Protein AF-A0A351VJC7-F1 (afdb_monomer)

pLDDT: mean 70.86, std 20.74, range [32.66, 97.38]

Mean predicted aligned error: 16.06 Å

Sequence (161 aa):
MRKAISEKVRFGVLSRDSFTCQYCGRSAPEVVLHVDHIKPFSKGGTNYTTNLITSCESCNRGKGDREMRDKSIVVKQVEEEKTKERKSRPPLPNNLCKVSRSCRYTKWVLDKIDEMGLKSGPTFEKGAILLLKLKAPKSERYVESRRNSHLRSRSTDKGRQ

Structure (mmCIF, N/CA/C/O backbone):
data_AF-A0A351VJC7-F1
#
_entry.id   AF-A0A351VJC7-F1
#
loop_
_atom_site.group_PDB
_atom_site.id
_atom_site.type_symbol
_atom_site.label_atom_id
_atom_site.label_alt_id
_atom_site.label_comp_id
_atom_site.label_asym_id
_atom_site.label_entity_id
_atom_site.label_seq_id
_atom_site.pdbx_PDB_ins_code
_atom_site.Cartn_x
_atom_site.Cartn_y
_atom_site.Cartn_z
_atom_site.occupancy
_atom_site.B_iso_or_equiv
_atom_site.auth_seq_id
_atom_site.auth_comp_id
_atom_site.auth_asym_id
_atom_site.auth_atom_id
_atom_site.pdbx_PDB_model_num
ATOM 1 N N . MET A 1 1 ? 21.935 1.551 7.492 1.00 65.94 1 MET A N 1
ATOM 2 C CA . MET A 1 1 ? 21.266 0.277 7.135 1.00 65.94 1 MET A CA 1
ATOM 3 C C . MET A 1 1 ? 19.825 0.544 6.720 1.00 65.94 1 MET A C 1
ATOM 5 O O . MET A 1 1 ? 19.128 1.269 7.423 1.00 65.94 1 MET A O 1
ATOM 9 N N . ARG A 1 2 ? 19.371 -0.010 5.588 1.00 77.50 2 ARG A N 1
ATOM 10 C CA . ARG A 1 2 ? 17.953 0.038 5.193 1.00 77.50 2 ARG A CA 1
ATOM 11 C C . ARG A 1 2 ? 17.151 -0.839 6.159 1.00 77.50 2 ARG A C 1
ATOM 13 O O . ARG A 1 2 ? 17.475 -2.011 6.313 1.00 77.50 2 ARG A O 1
ATOM 20 N N . LYS A 1 3 ? 16.109 -0.291 6.791 1.00 84.38 3 LYS A N 1
ATOM 21 C CA . LYS A 1 3 ? 15.155 -1.104 7.561 1.00 84.38 3 LYS A CA 1
ATOM 22 C C . LYS A 1 3 ? 14.317 -1.935 6.592 1.00 84.38 3 LYS A C 1
ATOM 24 O O . LYS A 1 3 ? 13.775 -1.385 5.629 1.00 84.38 3 LYS A O 1
ATOM 29 N N . ALA A 1 4 ? 14.220 -3.235 6.849 1.00 88.50 4 ALA A N 1
ATOM 30 C CA . ALA A 1 4 ? 13.353 -4.119 6.084 1.00 88.50 4 ALA A CA 1
ATOM 31 C C . ALA A 1 4 ? 11.882 -3.699 6.240 1.00 88.50 4 ALA A C 1
ATOM 33 O O . ALA A 1 4 ? 11.473 -3.180 7.282 1.00 88.50 4 ALA A O 1
ATOM 34 N N . ILE A 1 5 ? 11.091 -3.905 5.188 1.00 91.88 5 ILE A N 1
ATOM 35 C CA . ILE A 1 5 ? 9.634 -3.771 5.260 1.00 91.88 5 ILE A CA 1
ATOM 36 C C . ILE A 1 5 ? 9.118 -4.979 6.046 1.00 91.88 5 ILE A C 1
ATOM 38 O O . ILE A 1 5 ? 9.498 -6.108 5.743 1.00 91.88 5 ILE A O 1
ATOM 42 N N . SER A 1 6 ? 8.281 -4.752 7.061 1.00 94.06 6 SER A N 1
ATOM 43 C CA . SER A 1 6 ? 7.723 -5.853 7.848 1.00 94.06 6 SER A CA 1
ATOM 44 C C . SER A 1 6 ? 6.775 -6.706 7.008 1.00 94.06 6 SER A C 1
ATOM 46 O O . SER A 1 6 ? 6.107 -6.208 6.098 1.00 94.06 6 SER A O 1
ATOM 48 N N . GLU A 1 7 ? 6.670 -7.989 7.341 1.00 93.75 7 GLU A N 1
ATOM 49 C CA . GLU A 1 7 ? 5.800 -8.928 6.630 1.00 93.75 7 GLU A CA 1
ATOM 50 C C . GLU A 1 7 ? 4.335 -8.473 6.628 1.00 93.75 7 GLU A C 1
ATOM 52 O O . GLU A 1 7 ? 3.684 -8.482 5.587 1.00 93.75 7 GLU A O 1
ATOM 57 N N . LYS A 1 8 ? 3.855 -7.936 7.757 1.00 93.62 8 LYS A N 1
ATOM 58 C CA . LYS A 1 8 ? 2.515 -7.342 7.873 1.00 93.62 8 LYS A CA 1
ATOM 59 C C . LYS A 1 8 ? 2.282 -6.215 6.865 1.00 93.62 8 LYS A C 1
ATOM 61 O O . LYS A 1 8 ? 1.219 -6.150 6.253 1.00 93.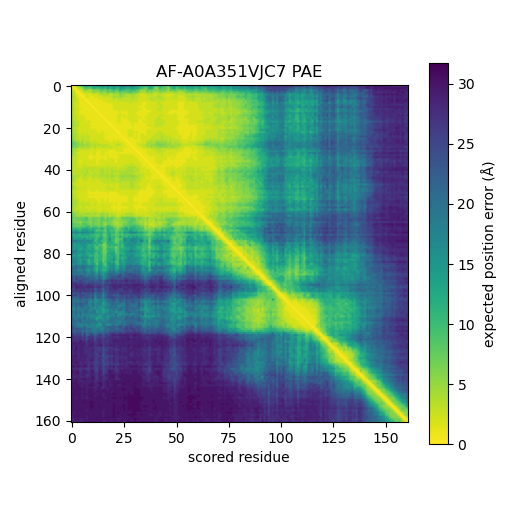62 8 LYS A O 1
ATOM 66 N N . VAL A 1 9 ? 3.258 -5.321 6.690 1.00 93.00 9 VAL A N 1
ATOM 67 C CA . VAL A 1 9 ? 3.155 -4.227 5.712 1.00 93.00 9 VAL A CA 1
ATOM 68 C C . VAL A 1 9 ? 3.208 -4.785 4.295 1.00 93.00 9 VAL A C 1
ATOM 70 O O . VAL A 1 9 ? 2.408 -4.377 3.457 1.00 93.00 9 VAL A O 1
ATOM 73 N N . ARG A 1 10 ? 4.101 -5.747 4.034 1.00 94.81 10 ARG A N 1
ATOM 74 C CA . ARG A 1 10 ? 4.224 -6.389 2.723 1.00 94.81 10 ARG A CA 1
ATOM 75 C C . ARG A 1 10 ? 2.911 -7.058 2.309 1.00 94.81 10 ARG A C 1
ATOM 77 O O . ARG A 1 10 ? 2.406 -6.771 1.229 1.00 94.81 10 ARG A O 1
ATOM 84 N N . PHE A 1 11 ? 2.336 -7.884 3.180 1.00 95.00 11 PHE A N 1
ATOM 85 C CA . PHE A 1 11 ? 1.047 -8.531 2.946 1.00 95.00 11 PHE A CA 1
ATOM 86 C C . PHE A 1 11 ? -0.083 -7.508 2.790 1.00 95.00 11 PHE A C 1
ATOM 88 O O . PHE A 1 11 ? -0.886 -7.621 1.870 1.00 95.00 11 PHE A O 1
ATOM 95 N N . GLY A 1 12 ? -0.108 -6.466 3.629 1.00 93.12 12 GLY A N 1
ATOM 96 C CA . GLY A 1 12 ? -1.105 -5.399 3.533 1.00 93.12 12 GLY A CA 1
ATOM 97 C C . GLY A 1 12 ? -1.096 -4.683 2.179 1.00 93.12 12 GLY A C 1
ATOM 98 O O . GLY A 1 12 ? -2.160 -4.434 1.621 1.00 93.12 12 GLY A O 1
ATOM 99 N N . VAL A 1 13 ? 0.085 -4.398 1.620 1.00 93.62 13 VAL A N 1
ATOM 100 C CA . VAL A 1 13 ? 0.223 -3.782 0.287 1.00 93.62 13 VAL A CA 1
ATOM 101 C C . VAL A 1 13 ? -0.230 -4.738 -0.820 1.00 93.62 13 VAL A C 1
ATOM 103 O O . VAL A 1 13 ? -0.997 -4.330 -1.688 1.00 93.62 13 VAL A O 1
ATOM 106 N N . LEU A 1 14 ? 0.182 -6.009 -0.765 1.00 94.56 14 LEU A N 1
ATOM 107 C CA . LEU A 1 14 ? -0.230 -7.020 -1.748 1.00 94.56 14 LEU A CA 1
ATOM 108 C C . LEU A 1 14 ? -1.749 -7.233 -1.745 1.00 94.56 14 LEU A C 1
ATOM 110 O O . LEU A 1 14 ? -2.372 -7.254 -2.804 1.00 94.56 14 LEU A O 1
ATOM 114 N N . SER A 1 15 ? -2.352 -7.340 -0.559 1.00 93.44 15 SER A N 1
ATOM 115 C CA . SER A 1 15 ? -3.795 -7.520 -0.405 1.00 93.44 15 SER A CA 1
ATOM 116 C C . SER A 1 15 ? -4.579 -6.293 -0.869 1.00 93.44 15 SER A C 1
ATOM 118 O O . SER A 1 15 ? -5.587 -6.458 -1.550 1.00 93.44 15 SER A O 1
ATOM 120 N N . ARG A 1 16 ? -4.118 -5.076 -0.540 1.00 91.00 16 ARG A N 1
ATOM 121 C CA . ARG A 1 16 ? -4.721 -3.817 -1.010 1.00 91.00 16 ARG A CA 1
ATOM 122 C C . ARG A 1 16 ? -4.796 -3.775 -2.533 1.00 91.00 16 ARG A C 1
ATOM 124 O O . ARG A 1 16 ? -5.816 -3.435 -3.121 1.00 91.00 16 ARG A O 1
ATOM 131 N N . ASP A 1 17 ? -3.701 -4.161 -3.169 1.00 93.38 17 ASP A N 1
ATOM 132 C CA . ASP A 1 17 ? -3.550 -4.118 -4.618 1.00 93.38 17 ASP A CA 1
ATOM 133 C C . ASP A 1 17 ? -4.139 -5.363 -5.304 1.00 93.38 17 ASP A C 1
ATOM 135 O O . ASP A 1 17 ? -3.898 -5.578 -6.492 1.00 93.38 17 ASP A O 1
ATOM 139 N N . SER A 1 18 ? -4.915 -6.179 -4.574 1.00 94.44 18 SER A N 1
ATOM 140 C CA . SER A 1 18 ? -5.564 -7.404 -5.067 1.00 94.44 18 SER A CA 1
ATOM 141 C C . SER A 1 18 ? -4.584 -8.367 -5.738 1.00 94.44 18 SER A C 1
ATOM 143 O O . SER A 1 18 ? -4.888 -8.952 -6.774 1.00 94.44 18 SER A O 1
ATOM 145 N N . PHE A 1 19 ? -3.372 -8.480 -5.184 1.00 96.06 19 PHE A N 1
ATOM 146 C CA . PHE A 1 19 ? -2.292 -9.307 -5.729 1.00 96.06 19 PHE A CA 1
ATOM 147 C C . PHE A 1 19 ? -2.072 -9.064 -7.231 1.00 96.06 19 PHE A C 1
ATOM 149 O O . PHE A 1 19 ? -1.872 -9.995 -8.011 1.00 96.06 19 PHE A O 1
ATOM 156 N N . THR A 1 20 ? -2.128 -7.793 -7.634 1.00 95.38 20 THR A N 1
ATOM 157 C CA . THR A 1 20 ? -2.011 -7.355 -9.025 1.00 95.38 20 THR A CA 1
ATOM 158 C C . THR A 1 20 ? -0.927 -6.290 -9.147 1.00 95.38 20 THR A C 1
ATOM 160 O O . THR A 1 20 ? -0.857 -5.349 -8.355 1.00 95.38 20 THR A O 1
ATOM 163 N N . CYS A 1 21 ? -0.060 -6.421 -10.148 1.00 94.50 21 CYS A N 1
ATOM 164 C CA . CYS A 1 21 ? 0.950 -5.425 -10.473 1.00 94.50 21 CYS A CA 1
ATOM 165 C C . CYS A 1 21 ? 0.277 -4.107 -10.864 1.00 94.50 21 CYS A C 1
ATOM 167 O O . CYS A 1 21 ? -0.424 -4.041 -11.873 1.00 94.50 21 CYS A O 1
ATOM 169 N N . GLN A 1 22 ? 0.536 -3.037 -10.114 1.00 92.25 22 GLN A N 1
ATOM 170 C CA . GLN A 1 22 ? -0.081 -1.734 -10.372 1.00 92.25 22 GLN A CA 1
ATOM 171 C C . GLN A 1 22 ? 0.517 -1.009 -11.589 1.00 92.25 22 GLN A C 1
ATOM 173 O O . GLN A 1 22 ? -0.013 0.014 -12.004 1.00 92.25 22 GLN A O 1
ATOM 178 N N . TYR A 1 23 ? 1.592 -1.538 -12.183 1.00 90.88 23 TYR A N 1
ATOM 179 C CA . TYR A 1 23 ? 2.183 -0.991 -13.408 1.00 90.88 23 TYR A CA 1
ATOM 180 C C . TYR A 1 23 ? 1.602 -1.593 -14.688 1.00 90.88 23 TYR A C 1
ATOM 182 O O . TYR A 1 23 ? 1.417 -0.876 -15.662 1.00 90.88 23 TYR A O 1
ATOM 190 N N . CYS A 1 24 ? 1.360 -2.908 -14.715 1.00 92.69 24 CYS A N 1
ATOM 191 C CA . CYS A 1 24 ? 0.969 -3.613 -15.946 1.00 92.69 24 CYS A CA 1
ATOM 192 C C . CYS A 1 24 ? -0.310 -4.445 -15.831 1.00 92.69 24 CYS A C 1
ATOM 194 O O . CYS A 1 24 ? -0.718 -5.046 -16.815 1.00 92.69 24 CYS A O 1
ATOM 196 N N . GLY A 1 25 ? -0.921 -4.536 -14.648 1.00 93.56 25 GLY A N 1
ATOM 197 C CA . GLY A 1 25 ? -2.170 -5.271 -14.444 1.00 93.56 25 GLY A CA 1
ATOM 198 C C . GLY A 1 25 ? -2.045 -6.795 -14.348 1.00 93.56 25 GLY A C 1
ATOM 199 O O . GLY A 1 25 ? -3.038 -7.445 -14.052 1.00 93.56 25 GLY A O 1
ATOM 200 N N . ARG A 1 26 ? -0.856 -7.388 -14.538 1.00 96.06 26 ARG A N 1
ATOM 201 C CA . ARG A 1 26 ? -0.651 -8.838 -14.337 1.00 96.06 26 ARG A CA 1
ATOM 202 C C . ARG A 1 26 ? -0.724 -9.222 -12.860 1.00 96.06 26 ARG A C 1
ATOM 204 O O . ARG A 1 26 ? -0.217 -8.484 -12.011 1.00 96.06 26 ARG A O 1
ATOM 211 N N . SER A 1 27 ? -1.294 -10.383 -12.557 1.00 97.06 27 SER A N 1
ATOM 212 C CA . SER A 1 27 ? -1.564 -10.844 -11.190 1.00 97.06 27 SER A CA 1
ATOM 213 C C . SER A 1 27 ? -0.901 -12.184 -10.870 1.00 97.06 27 SER A C 1
ATOM 215 O O . SER A 1 27 ? -0.462 -12.918 -11.752 1.00 97.06 27 SER A O 1
ATOM 217 N N . ALA A 1 28 ? -0.815 -12.514 -9.582 1.00 92.62 28 ALA A N 1
ATOM 218 C CA . ALA A 1 28 ? -0.410 -13.854 -9.165 1.00 92.62 28 ALA A CA 1
ATOM 219 C C . ALA A 1 28 ? -1.475 -14.901 -9.574 1.00 92.62 28 ALA A C 1
ATOM 221 O O . ALA A 1 28 ? -2.658 -14.558 -9.635 1.00 92.62 28 ALA A O 1
ATOM 222 N N . PRO A 1 29 ? -1.090 -16.169 -9.825 1.00 94.44 29 PRO A N 1
ATOM 223 C CA . PRO A 1 29 ? 0.270 -16.719 -9.768 1.00 94.44 29 PRO A CA 1
ATOM 224 C C . PRO A 1 29 ? 1.087 -16.549 -11.064 1.00 94.44 29 PRO A C 1
ATOM 226 O O . PRO A 1 29 ? 2.230 -16.988 -11.101 1.00 94.44 29 PRO A O 1
ATOM 229 N N . GLU A 1 30 ? 0.536 -15.919 -12.110 1.00 95.75 30 GLU A N 1
ATOM 230 C CA . GLU A 1 30 ? 1.188 -15.775 -13.428 1.00 95.75 30 GLU A CA 1
ATOM 231 C C . GLU A 1 30 ? 2.536 -15.041 -13.348 1.00 95.75 30 GLU A C 1
ATOM 233 O O . GLU A 1 30 ? 3.469 -15.335 -14.094 1.00 95.75 30 GLU A O 1
ATOM 238 N N . VAL A 1 31 ? 2.657 -14.086 -12.422 1.00 96.56 31 VAL A N 1
ATOM 239 C CA . VAL A 1 31 ? 3.883 -13.317 -12.199 1.00 96.56 31 VAL A CA 1
ATOM 240 C C . VAL A 1 31 ? 4.295 -13.312 -10.731 1.00 96.56 31 VAL A C 1
ATOM 242 O O . VAL A 1 31 ? 3.463 -13.274 -9.823 1.00 96.56 31 VAL A O 1
ATOM 245 N N . VAL A 1 32 ? 5.607 -13.258 -10.491 1.00 96.94 32 VAL A N 1
ATOM 246 C CA . VAL A 1 32 ? 6.156 -13.034 -9.149 1.00 96.94 32 VAL A CA 1
ATOM 247 C C . VAL A 1 32 ? 5.953 -11.572 -8.756 1.00 96.94 32 VAL A C 1
ATOM 249 O O . VAL A 1 32 ? 6.358 -10.657 -9.480 1.00 96.94 32 VAL A O 1
ATOM 252 N N . LEU A 1 33 ? 5.325 -11.353 -7.599 1.00 97.38 33 LEU A N 1
ATOM 253 C CA . LEU A 1 33 ? 4.994 -10.027 -7.083 1.00 97.38 33 LEU A CA 1
ATOM 254 C C . LEU A 1 33 ? 5.907 -9.600 -5.930 1.00 97.38 33 LEU A C 1
ATOM 256 O O . LEU A 1 33 ? 6.205 -10.340 -4.984 1.00 97.38 33 LEU A O 1
ATOM 260 N N . HIS A 1 34 ? 6.288 -8.331 -5.977 1.00 95.94 34 HIS A N 1
ATOM 261 C CA . HIS A 1 34 ? 7.080 -7.646 -4.974 1.00 95.94 34 HIS A CA 1
ATOM 262 C C . HIS A 1 34 ? 6.378 -6.372 -4.519 1.00 95.94 34 HIS A C 1
ATOM 264 O O . HIS A 1 34 ? 5.485 -5.850 -5.183 1.00 95.94 34 HIS A O 1
ATOM 270 N N . VAL A 1 35 ? 6.827 -5.866 -3.375 1.00 95.31 35 VAL A N 1
ATOM 271 C CA . VAL A 1 35 ? 6.478 -4.527 -2.918 1.00 95.31 35 VAL A CA 1
ATOM 272 C C . VAL A 1 35 ? 7.585 -3.584 -3.365 1.00 95.31 35 VAL A C 1
ATOM 274 O O . VAL A 1 35 ? 8.749 -3.802 -3.030 1.00 95.31 35 VAL A O 1
ATOM 277 N N . ASP A 1 36 ? 7.209 -2.574 -4.137 1.00 93.94 36 ASP A N 1
ATOM 278 C CA . ASP A 1 36 ? 8.092 -1.568 -4.719 1.00 93.94 36 ASP A CA 1
ATOM 279 C C . ASP A 1 36 ? 7.762 -0.178 -4.160 1.00 93.94 36 ASP A C 1
ATOM 281 O O . ASP A 1 36 ? 6.627 0.112 -3.773 1.00 93.94 36 ASP A O 1
ATOM 285 N N . HIS A 1 37 ? 8.777 0.681 -4.102 1.00 92.81 37 HIS A N 1
ATOM 286 C CA . HIS A 1 37 ? 8.656 2.051 -3.627 1.00 92.81 37 HIS A CA 1
ATOM 287 C C . HIS A 1 37 ? 8.335 3.005 -4.782 1.00 92.81 37 HIS A C 1
ATOM 289 O O . HIS A 1 37 ? 9.128 3.112 -5.718 1.00 92.81 37 HIS A O 1
ATOM 295 N N . ILE A 1 38 ? 7.251 3.780 -4.675 1.00 90.88 38 ILE A N 1
ATOM 296 C CA . ILE A 1 38 ? 6.889 4.826 -5.653 1.00 90.88 38 ILE A CA 1
ATOM 297 C C . ILE A 1 38 ? 8.032 5.837 -5.778 1.00 90.88 38 ILE A C 1
ATOM 299 O O . ILE A 1 38 ? 8.585 6.027 -6.865 1.00 90.88 38 ILE A O 1
ATOM 303 N N . LYS A 1 39 ? 8.429 6.421 -4.640 1.00 90.94 39 LYS A N 1
ATOM 304 C CA . LYS A 1 39 ? 9.687 7.143 -4.482 1.00 90.94 39 LYS A CA 1
ATOM 305 C C . LYS A 1 39 ? 10.754 6.158 -4.009 1.00 90.94 39 LYS A C 1
ATOM 307 O O . LYS A 1 39 ? 10.648 5.679 -2.879 1.00 90.94 39 LYS A O 1
ATOM 312 N N . PRO A 1 40 ? 11.784 5.860 -4.813 1.00 90.94 40 PRO A N 1
ATOM 313 C CA . PRO A 1 40 ? 12.833 4.917 -4.455 1.00 90.94 40 PRO A CA 1
ATOM 314 C C . PRO A 1 40 ? 13.490 5.260 -3.122 1.00 90.94 40 PRO A C 1
ATOM 316 O O . PRO A 1 40 ? 13.746 6.426 -2.811 1.00 90.94 40 PRO A O 1
ATOM 319 N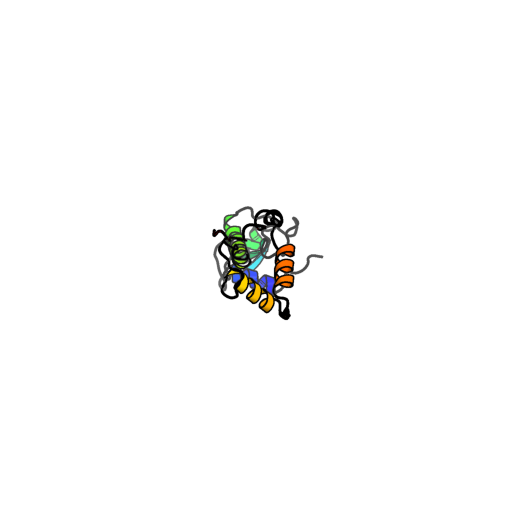 N . PHE A 1 41 ? 13.846 4.234 -2.354 1.00 89.06 41 PHE A N 1
ATOM 320 C CA . PHE A 1 41 ? 14.552 4.420 -1.087 1.00 89.06 41 PHE A CA 1
ATOM 321 C C . PHE A 1 41 ? 15.869 5.200 -1.252 1.00 89.06 41 PHE A C 1
ATOM 323 O O . PHE A 1 41 ? 16.194 6.026 -0.405 1.00 89.06 41 PHE A O 1
ATOM 330 N N . SER A 1 42 ? 16.605 4.991 -2.353 1.00 88.94 42 SER A N 1
ATOM 331 C CA . SER A 1 42 ? 17.841 5.733 -2.665 1.00 88.94 42 SER A CA 1
ATOM 332 C C . SER A 1 42 ? 17.629 7.246 -2.782 1.00 88.94 42 SER A C 1
ATOM 334 O O . SER A 1 42 ? 18.564 8.008 -2.574 1.00 88.94 42 SER A O 1
ATOM 336 N N . LYS A 1 43 ? 16.396 7.685 -3.060 1.00 89.12 43 LYS A N 1
ATOM 337 C CA . LYS A 1 43 ? 15.988 9.094 -3.159 1.00 89.12 43 LYS A CA 1
ATOM 338 C C . LYS A 1 43 ? 15.212 9.566 -1.920 1.00 89.12 43 LYS A C 1
ATOM 340 O O . LYS A 1 43 ? 14.529 10.588 -1.958 1.00 89.12 43 LYS A O 1
ATOM 345 N N . GLY A 1 44 ? 15.287 8.821 -0.813 1.00 89.81 44 GLY A N 1
ATOM 346 C CA . GLY A 1 44 ? 14.621 9.155 0.450 1.00 89.81 44 GLY A CA 1
ATOM 347 C C . GLY A 1 44 ? 13.162 8.698 0.544 1.00 89.81 44 GLY A C 1
ATOM 348 O O . GLY A 1 44 ? 12.380 9.295 1.280 1.00 89.81 44 GLY A O 1
ATOM 349 N N . GLY A 1 45 ? 12.768 7.673 -0.214 1.00 89.75 45 GLY A N 1
ATOM 350 C CA . GLY A 1 45 ? 11.465 7.021 -0.074 1.00 89.75 45 GLY A CA 1
ATOM 351 C C . GLY A 1 45 ? 11.255 6.351 1.286 1.00 89.75 45 GLY A C 1
ATOM 352 O O . GLY A 1 45 ? 12.162 5.715 1.824 1.00 89.75 45 GLY A O 1
ATOM 353 N N . THR A 1 46 ? 10.041 6.453 1.828 1.00 91.50 46 THR A N 1
ATOM 354 C CA . THR A 1 46 ? 9.663 5.844 3.112 1.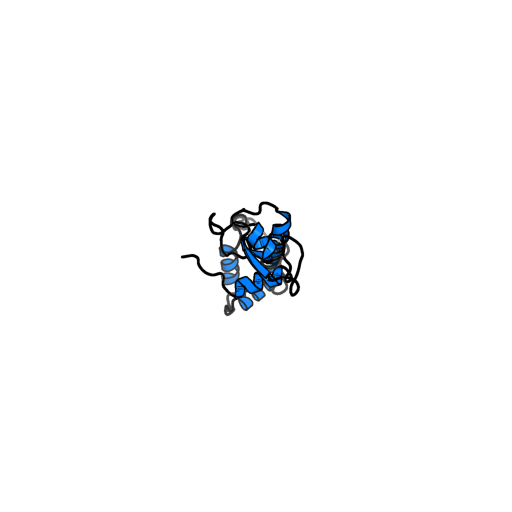00 91.50 46 THR A CA 1
ATOM 355 C C . THR A 1 46 ? 9.119 4.424 2.930 1.00 91.50 46 THR A C 1
ATOM 357 O O . THR A 1 46 ? 8.668 4.056 1.849 1.00 91.50 46 THR A O 1
ATOM 360 N N . ASN A 1 47 ? 9.106 3.629 4.004 1.00 92.12 47 ASN A N 1
ATOM 361 C CA . ASN A 1 47 ? 8.440 2.316 4.040 1.00 92.12 47 ASN A CA 1
ATOM 362 C C . ASN A 1 47 ? 6.953 2.417 4.439 1.00 92.12 47 ASN A C 1
ATOM 364 O O . ASN A 1 47 ? 6.355 1.422 4.847 1.00 92.12 47 ASN A O 1
ATOM 368 N N . TYR A 1 48 ? 6.361 3.612 4.385 1.00 89.88 48 TYR A N 1
ATOM 369 C CA . TYR A 1 48 ? 4.935 3.776 4.650 1.00 89.88 48 TYR A CA 1
ATOM 370 C C . TYR A 1 48 ? 4.115 3.212 3.494 1.00 89.88 48 TYR A C 1
ATOM 372 O O . TYR A 1 48 ? 4.514 3.315 2.339 1.00 89.88 48 TYR A O 1
ATOM 380 N N . THR A 1 49 ? 2.942 2.653 3.791 1.00 89.12 49 THR A N 1
ATOM 381 C CA . THR A 1 49 ? 2.052 2.037 2.789 1.00 89.12 49 THR A CA 1
ATOM 382 C C . THR A 1 49 ? 1.650 2.994 1.664 1.00 89.12 49 THR A C 1
ATOM 384 O O . THR A 1 49 ? 1.340 2.541 0.564 1.00 89.12 49 THR A O 1
ATOM 387 N N . THR A 1 50 ? 1.698 4.304 1.914 1.00 87.25 50 THR A N 1
ATOM 388 C CA . THR A 1 50 ? 1.491 5.380 0.932 1.00 87.25 50 THR A CA 1
ATOM 389 C C . THR A 1 50 ? 2.601 5.517 -0.101 1.00 87.25 50 THR A C 1
ATOM 391 O O . THR A 1 50 ? 2.362 6.031 -1.183 1.00 87.25 50 THR A O 1
ATOM 394 N N . ASN A 1 51 ? 3.810 5.042 0.195 1.00 90.88 51 ASN A N 1
ATOM 395 C CA . ASN A 1 51 ? 4.931 5.028 -0.742 1.00 90.88 51 ASN A CA 1
ATOM 396 C C . ASN A 1 51 ? 5.187 3.628 -1.323 1.00 90.88 51 ASN A C 1
ATOM 398 O O . ASN A 1 51 ? 6.158 3.439 -2.048 1.00 90.88 51 ASN A O 1
ATOM 402 N N . LEU A 1 52 ? 4.353 2.639 -0.992 1.00 92.12 52 LEU A N 1
ATOM 403 C CA . LEU A 1 52 ? 4.537 1.242 -1.381 1.00 92.12 52 LEU A CA 1
ATOM 404 C C . LEU A 1 52 ? 3.396 0.757 -2.271 1.00 92.12 52 LEU A C 1
ATOM 406 O O . LEU A 1 52 ? 2.226 0.985 -1.953 1.00 92.12 52 LEU A O 1
ATOM 410 N N . ILE A 1 53 ? 3.737 0.030 -3.333 1.00 94.56 53 ILE A N 1
ATOM 411 C CA . ILE A 1 53 ? 2.792 -0.599 -4.265 1.00 94.56 53 ILE A CA 1
ATOM 412 C C . ILE A 1 53 ? 3.242 -2.000 -4.667 1.00 94.56 53 ILE A C 1
ATOM 414 O O . ILE A 1 53 ? 4.403 -2.373 -4.504 1.00 94.56 53 ILE A O 1
ATOM 418 N N . THR A 1 54 ? 2.316 -2.772 -5.214 1.00 95.69 54 THR A N 1
ATOM 419 C CA . THR A 1 54 ? 2.574 -4.094 -5.773 1.00 95.69 54 THR A CA 1
ATOM 420 C C . THR A 1 54 ? 3.103 -3.981 -7.196 1.00 95.69 54 THR A C 1
ATOM 422 O O . THR A 1 54 ? 2.494 -3.344 -8.054 1.00 95.69 54 THR A O 1
ATOM 425 N N . SER A 1 55 ? 4.230 -4.635 -7.460 1.00 95.81 55 SER A N 1
ATOM 426 C CA . SER A 1 55 ? 4.906 -4.652 -8.756 1.00 95.81 55 SER A CA 1
ATOM 427 C C . SER A 1 55 ? 5.354 -6.066 -9.102 1.00 95.81 55 SER A C 1
ATOM 429 O O . SER A 1 55 ? 5.895 -6.770 -8.250 1.00 95.81 55 SER A O 1
ATOM 431 N N . CYS A 1 56 ? 5.155 -6.495 -10.347 1.00 97.00 56 CYS A N 1
ATOM 432 C CA . CYS A 1 56 ? 5.748 -7.741 -10.818 1.00 97.00 56 CYS A CA 1
ATOM 433 C C . CYS A 1 56 ? 7.255 -7.583 -11.027 1.00 97.00 56 CYS A C 1
ATOM 435 O O . CYS A 1 56 ? 7.753 -6.478 -11.253 1.00 97.00 56 CYS A O 1
ATOM 437 N N . GLU A 1 57 ? 7.986 -8.693 -10.988 1.00 95.81 57 GLU A N 1
ATOM 438 C CA . GLU A 1 57 ? 9.444 -8.686 -11.102 1.00 95.81 57 GLU A CA 1
ATOM 439 C C . GLU A 1 57 ? 9.959 -7.908 -12.327 1.00 95.81 57 GLU A C 1
ATOM 441 O O . GLU A 1 57 ? 10.856 -7.074 -12.188 1.00 95.81 57 GLU A O 1
ATOM 446 N N . SER A 1 58 ? 9.359 -8.102 -13.508 1.00 95.50 58 SER A N 1
ATOM 447 C CA . SER A 1 58 ? 9.782 -7.409 -14.732 1.00 95.50 58 SER A CA 1
ATOM 448 C C . SER A 1 58 ? 9.593 -5.892 -14.646 1.00 95.50 58 SER A C 1
ATOM 450 O O . SER A 1 58 ? 10.481 -5.136 -15.038 1.00 95.50 58 SER A O 1
ATOM 452 N N . CYS A 1 59 ? 8.458 -5.426 -14.111 1.00 94.56 59 CYS A N 1
ATOM 453 C CA . CYS A 1 59 ? 8.196 -3.994 -13.956 1.00 94.56 59 CYS A CA 1
ATOM 454 C C . CYS A 1 59 ? 9.083 -3.385 -12.868 1.00 94.56 59 CYS A C 1
ATOM 456 O O . CYS A 1 59 ? 9.617 -2.295 -13.057 1.00 94.56 59 CYS A O 1
ATOM 458 N N . ASN A 1 60 ? 9.287 -4.100 -11.758 1.00 93.44 60 ASN A N 1
ATOM 459 C CA . ASN A 1 60 ? 10.149 -3.663 -10.665 1.00 93.44 60 ASN A CA 1
ATOM 460 C C . ASN A 1 60 ? 11.600 -3.475 -11.138 1.00 93.44 60 ASN A C 1
ATOM 462 O O . ASN A 1 60 ? 12.193 -2.414 -10.942 1.00 93.44 60 ASN A O 1
ATOM 466 N N . ARG A 1 61 ? 12.147 -4.477 -11.844 1.00 92.06 61 ARG A N 1
ATOM 467 C CA . ARG A 1 61 ? 13.483 -4.401 -12.455 1.00 92.06 61 ARG A CA 1
ATOM 468 C C . ARG A 1 61 ? 13.562 -3.280 -13.490 1.00 92.06 61 ARG A C 1
ATOM 470 O O . ARG A 1 61 ? 14.519 -2.514 -13.477 1.00 92.06 61 ARG A O 1
ATOM 477 N N . GLY A 1 62 ? 12.545 -3.151 -14.343 1.00 91.12 62 GLY A N 1
ATOM 478 C CA . GLY A 1 62 ? 12.489 -2.110 -15.369 1.00 91.12 62 GLY A CA 1
ATOM 479 C C . GLY A 1 62 ? 12.443 -0.692 -14.796 1.00 91.12 62 GLY A C 1
ATOM 480 O O . GLY A 1 62 ? 13.061 0.215 -15.350 1.00 91.12 62 GLY A O 1
ATOM 481 N N . LYS A 1 63 ? 11.747 -0.469 -13.677 1.00 87.94 63 LYS A N 1
ATOM 482 C CA . LYS A 1 63 ? 11.680 0.843 -13.021 1.00 87.94 63 LYS A CA 1
ATOM 483 C C . LYS A 1 63 ? 13.026 1.264 -12.434 1.00 87.94 63 LYS A C 1
ATOM 485 O O . LYS A 1 63 ? 13.439 2.406 -12.648 1.00 87.94 63 LYS A O 1
ATOM 490 N N . GLY A 1 64 ? 13.693 0.364 -11.712 1.00 87.88 64 GLY A N 1
ATOM 491 C CA . GLY A 1 64 ? 14.946 0.663 -11.020 1.00 87.88 64 GLY A CA 1
ATOM 492 C C . GLY A 1 64 ? 14.790 1.796 -9.997 1.00 87.88 64 GLY A C 1
ATOM 493 O O . GLY A 1 64 ? 13.870 1.797 -9.176 1.00 87.88 64 GLY A O 1
ATOM 494 N N . ASP A 1 65 ? 15.679 2.788 -10.057 1.00 83.75 65 ASP A N 1
ATOM 495 C CA . ASP A 1 65 ? 15.692 3.957 -9.169 1.00 83.75 65 ASP A CA 1
ATOM 496 C C . ASP A 1 65 ? 14.891 5.153 -9.724 1.00 83.75 65 ASP A C 1
ATOM 498 O O . ASP A 1 65 ? 15.024 6.289 -9.248 1.00 83.75 65 ASP A O 1
ATOM 502 N N . ARG A 1 66 ? 14.058 4.935 -10.744 1.00 84.50 66 ARG A N 1
ATOM 503 C CA . ARG A 1 66 ? 13.175 5.976 -11.270 1.00 84.50 66 ARG A CA 1
ATOM 504 C C . ARG A 1 66 ? 11.987 6.165 -10.334 1.00 84.50 66 ARG A C 1
ATOM 506 O O . ARG A 1 66 ? 11.383 5.204 -9.866 1.00 84.50 66 ARG A O 1
ATOM 513 N N . GLU A 1 67 ? 11.675 7.422 -10.042 1.00 81.75 67 GLU A N 1
ATOM 514 C CA . GLU A 1 67 ? 10.492 7.786 -9.265 1.00 81.75 67 GLU A CA 1
ATOM 515 C C . GLU A 1 67 ? 9.262 7.781 -10.167 1.00 81.75 67 GLU A C 1
ATOM 517 O O . GLU A 1 67 ? 9.267 8.392 -11.239 1.00 81.75 67 GLU A O 1
ATOM 522 N N . MET A 1 68 ? 8.213 7.090 -9.726 1.00 80.12 68 MET A N 1
ATOM 523 C CA . MET A 1 68 ? 6.950 7.042 -10.453 1.00 80.12 68 MET A CA 1
ATOM 524 C C . MET A 1 68 ? 6.151 8.309 -10.174 1.00 80.12 68 MET A C 1
ATOM 526 O O . MET A 1 68 ? 5.690 8.532 -9.059 1.00 80.12 68 MET A O 1
ATOM 530 N N . ARG A 1 69 ? 5.996 9.145 -11.204 1.00 72.62 69 ARG A N 1
ATOM 531 C CA . ARG A 1 69 ? 5.212 10.390 -11.133 1.00 72.62 69 ARG A CA 1
ATOM 532 C C . ARG A 1 69 ? 3.770 10.223 -11.596 1.00 72.62 69 ARG A C 1
ATOM 534 O O . ARG A 1 69 ? 2.980 11.154 -11.443 1.00 72.62 69 ARG A O 1
ATOM 541 N N . ASP A 1 70 ? 3.441 9.075 -12.185 1.00 73.12 70 ASP A N 1
ATOM 542 C CA . ASP A 1 70 ? 2.085 8.798 -12.637 1.00 73.12 70 ASP A CA 1
ATOM 543 C C . ASP A 1 70 ? 1.158 8.657 -11.428 1.00 73.12 70 ASP A C 1
ATOM 545 O O . ASP A 1 70 ? 1.266 7.733 -10.620 1.00 73.12 70 ASP A O 1
ATOM 549 N N . LYS A 1 71 ? 0.252 9.624 -11.307 1.00 65.81 71 LYS A N 1
ATOM 550 C CA . LYS A 1 71 ? -0.690 9.714 -10.198 1.00 65.81 71 LYS A CA 1
ATOM 551 C C . LYS A 1 71 ? -1.790 8.664 -10.294 1.00 65.81 71 LYS A C 1
ATOM 553 O O . LYS A 1 71 ? -2.364 8.365 -9.254 1.00 65.81 71 LYS A O 1
ATOM 558 N N . SER A 1 72 ? -2.065 8.100 -11.478 1.00 69.12 72 SER A N 1
ATOM 559 C CA . SER A 1 72 ? -3.126 7.100 -11.689 1.00 69.12 72 SER A CA 1
ATOM 560 C C . SER A 1 72 ? -2.943 5.867 -10.794 1.00 69.12 72 SER A C 1
ATOM 562 O O . SER A 1 72 ? -3.903 5.337 -10.239 1.00 69.12 72 SER A O 1
ATOM 564 N N . ILE A 1 73 ? -1.688 5.495 -10.551 1.00 68.12 73 ILE A N 1
ATOM 565 C CA . ILE A 1 73 ? -1.280 4.359 -9.720 1.00 68.12 73 ILE A CA 1
ATOM 566 C C . ILE A 1 73 ? -1.433 4.660 -8.219 1.00 68.12 73 ILE A C 1
ATOM 568 O O . ILE A 1 73 ? -1.704 3.771 -7.414 1.00 68.12 73 ILE A O 1
ATOM 572 N N . VAL A 1 74 ? -1.313 5.934 -7.841 1.00 67.69 74 VAL A N 1
ATOM 573 C CA . VAL A 1 74 ? -1.365 6.425 -6.452 1.00 67.69 74 VAL A CA 1
ATOM 574 C C . VAL A 1 74 ? -2.812 6.660 -5.985 1.00 67.69 74 VAL A C 1
ATOM 576 O O . VAL A 1 74 ? -3.077 6.733 -4.785 1.00 67.69 74 VAL A O 1
ATOM 579 N N . VAL A 1 75 ? -3.781 6.741 -6.910 1.00 63.25 75 VAL A N 1
ATOM 580 C CA . VAL A 1 75 ? -5.190 7.073 -6.604 1.00 63.25 75 VAL A CA 1
ATOM 581 C C . VAL A 1 75 ? -5.789 6.135 -5.555 1.00 63.25 75 VAL A C 1
ATOM 583 O O . VAL A 1 75 ? -6.384 6.612 -4.588 1.00 63.25 75 VAL A O 1
ATOM 586 N N . LYS A 1 76 ? -5.554 4.820 -5.671 1.00 64.88 76 LYS A N 1
ATOM 587 C CA . LYS A 1 76 ? -6.089 3.826 -4.722 1.00 64.88 76 LYS A CA 1
ATOM 588 C C . LYS A 1 76 ? -5.626 4.075 -3.285 1.00 64.88 76 LYS A C 1
ATOM 590 O O . LYS A 1 76 ? -6.398 3.913 -2.344 1.00 64.88 76 LYS A O 1
ATOM 595 N N . GLN A 1 77 ? -4.380 4.518 -3.109 1.00 65.88 77 GLN A N 1
ATOM 596 C CA . GLN A 1 77 ? -3.810 4.794 -1.788 1.00 65.88 77 GLN A CA 1
ATOM 597 C C . GLN A 1 77 ? -4.514 5.985 -1.131 1.00 65.88 77 GLN A C 1
ATOM 599 O O . GLN A 1 77 ? -4.873 5.933 0.044 1.00 65.88 77 GLN A O 1
ATOM 604 N N . VAL A 1 78 ? -4.768 7.033 -1.917 1.00 67.81 78 VAL A N 1
ATOM 605 C CA . VAL A 1 78 ? -5.430 8.258 -1.458 1.00 67.81 78 VAL A CA 1
ATOM 606 C C . VAL A 1 78 ? -6.899 8.002 -1.110 1.00 67.81 78 VAL A C 1
ATOM 608 O O . VAL A 1 78 ? -7.409 8.555 -0.136 1.00 67.81 78 VAL A O 1
ATOM 611 N N . GLU A 1 79 ? -7.601 7.176 -1.882 1.00 70.62 79 GLU A N 1
ATOM 612 C CA . GLU A 1 79 ? -9.016 6.871 -1.640 1.00 70.62 79 GLU A CA 1
ATOM 613 C C . GLU A 1 79 ? -9.242 6.038 -0.374 1.00 70.62 79 GLU A C 1
ATOM 615 O O . GLU A 1 79 ? -10.160 6.329 0.403 1.00 70.62 79 GLU A O 1
ATOM 620 N N . GLU A 1 80 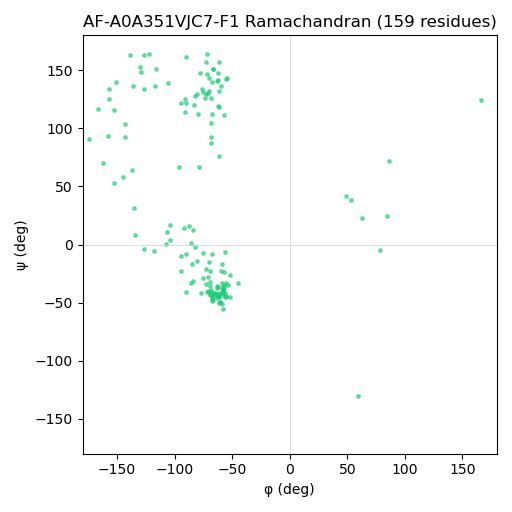? -8.388 5.049 -0.106 1.00 67.06 80 GLU A N 1
ATOM 621 C CA . GLU A 1 80 ? -8.460 4.275 1.134 1.00 67.06 80 GLU A CA 1
ATOM 622 C C . GLU A 1 80 ? -8.159 5.126 2.365 1.00 67.06 80 GLU A C 1
ATOM 624 O O . GLU A 1 80 ? -8.857 5.010 3.377 1.00 67.06 80 GLU A O 1
ATOM 629 N N . GLU A 1 81 ? -7.151 5.998 2.293 1.00 69.38 81 GLU A N 1
ATOM 630 C CA . GLU A 1 81 ? -6.835 6.923 3.382 1.00 69.38 81 GLU A CA 1
ATOM 631 C C . GLU A 1 81 ? -7.978 7.899 3.633 1.00 69.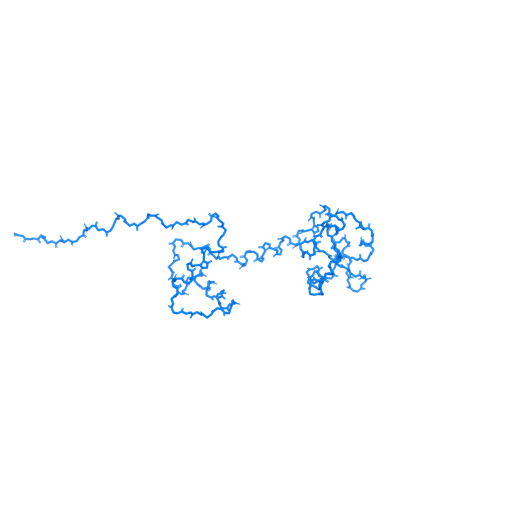38 81 GLU A C 1
ATOM 633 O O . GLU A 1 81 ? -8.424 8.017 4.773 1.00 69.38 81 GLU A O 1
ATOM 638 N N . LYS A 1 82 ? -8.547 8.500 2.581 1.00 68.50 82 LYS A N 1
ATOM 639 C CA . LYS A 1 82 ? -9.745 9.349 2.691 1.00 68.50 82 LYS A CA 1
ATOM 640 C C . LYS A 1 82 ? -10.924 8.603 3.307 1.00 68.50 82 LYS A C 1
ATOM 642 O O . LYS A 1 82 ? -11.678 9.175 4.092 1.00 68.50 82 LYS A O 1
ATOM 647 N N . THR A 1 83 ? -11.109 7.329 2.967 1.00 70.94 83 THR A N 1
ATOM 648 C CA . THR A 1 83 ? -12.196 6.508 3.516 1.00 70.94 83 THR A CA 1
ATOM 649 C C . THR A 1 83 ? -11.972 6.199 4.994 1.00 70.94 83 THR A C 1
ATOM 651 O O . THR A 1 83 ? -12.904 6.317 5.793 1.00 70.94 83 THR A O 1
ATOM 654 N N . LYS A 1 84 ? -10.742 5.845 5.384 1.00 68.75 84 LYS A N 1
ATOM 655 C CA . LYS A 1 84 ? -10.359 5.642 6.790 1.00 68.75 84 LYS A CA 1
ATOM 656 C C . LYS A 1 84 ? -10.507 6.932 7.590 1.00 68.75 84 LYS A C 1
ATOM 658 O O . LYS A 1 84 ? -11.102 6.909 8.664 1.00 68.75 84 LYS A O 1
ATOM 663 N N . GLU A 1 85 ? -10.065 8.056 7.035 1.00 69.44 85 GLU A N 1
ATOM 664 C CA . GLU A 1 85 ? -10.202 9.373 7.646 1.00 69.44 85 GLU A CA 1
ATOM 665 C C . GLU A 1 85 ? -11.680 9.738 7.846 1.00 69.44 85 GLU A C 1
ATOM 667 O O . GLU A 1 85 ? -12.084 10.045 8.967 1.00 69.44 85 GLU A O 1
ATOM 672 N N . ARG A 1 86 ? -12.522 9.609 6.808 1.00 69.25 86 ARG A N 1
ATOM 673 C CA . ARG A 1 86 ? -13.978 9.839 6.901 1.00 69.25 86 ARG A CA 1
ATOM 674 C C . ARG A 1 86 ? -14.641 8.972 7.970 1.00 69.25 86 ARG A C 1
ATOM 676 O O . ARG A 1 86 ? -15.482 9.483 8.699 1.00 69.25 86 ARG A O 1
ATOM 683 N N . LYS A 1 87 ? -14.267 7.692 8.088 1.00 67.25 87 LYS A N 1
ATOM 684 C CA . LYS A 1 87 ? -14.787 6.781 9.129 1.00 67.25 87 LYS A CA 1
ATOM 685 C C . LYS A 1 87 ? -14.291 7.144 10.533 1.00 67.25 87 LYS A C 1
ATOM 687 O O . LYS A 1 87 ? -15.002 6.931 11.510 1.00 67.25 87 LYS A O 1
ATOM 692 N N . SER A 1 88 ? -13.079 7.685 10.639 1.00 64.62 88 SER A N 1
ATOM 693 C CA . SER A 1 88 ? -12.493 8.140 11.904 1.00 64.62 88 SER A CA 1
ATOM 694 C C . SER A 1 88 ? -12.978 9.521 12.350 1.00 64.62 88 SER A C 1
ATOM 696 O O . SER A 1 88 ? -12.758 9.893 13.500 1.00 64.62 88 SER A O 1
ATOM 698 N N . ARG A 1 89 ? -13.619 10.290 11.463 1.00 69.00 89 ARG A N 1
ATOM 699 C CA . ARG A 1 89 ? -14.099 11.634 11.775 1.00 69.00 89 ARG A CA 1
ATOM 700 C C . ARG A 1 89 ? -15.366 11.551 12.636 1.00 69.00 89 ARG A C 1
ATOM 702 O O . ARG A 1 89 ? -16.295 10.833 12.259 1.00 69.00 89 ARG A O 1
ATOM 709 N N . PRO A 1 90 ? -15.446 12.291 13.755 1.00 66.56 90 PRO A N 1
ATOM 710 C CA . PRO A 1 90 ? -16.683 12.375 14.514 1.00 66.56 90 PRO A CA 1
ATOM 711 C C . PRO A 1 90 ? -17.788 13.007 13.652 1.00 66.56 90 PRO A C 1
ATOM 713 O O . PRO A 1 90 ? -17.511 13.944 12.896 1.00 66.56 90 PRO A O 1
ATOM 716 N N . PRO A 1 91 ? -19.045 12.539 13.748 1.00 67.31 91 PRO A N 1
ATOM 717 C CA . PRO A 1 91 ? -20.155 13.245 13.121 1.00 67.31 91 PRO A CA 1
ATOM 718 C C . PRO A 1 91 ? -20.246 14.658 13.711 1.00 67.31 91 PRO A C 1
ATOM 720 O O . PRO A 1 91 ? -20.127 14.822 14.924 1.00 67.31 91 PRO A O 1
ATOM 723 N N . LEU A 1 92 ? -20.455 15.681 12.876 1.00 61.44 92 LEU A N 1
ATOM 724 C CA . LEU A 1 92 ? -20.583 17.049 13.380 1.00 61.44 92 LEU A CA 1
ATOM 725 C C . LEU A 1 92 ? -21.795 17.138 14.325 1.00 61.44 92 LEU A C 1
ATOM 727 O O . LEU A 1 92 ? -22.879 16.645 13.981 1.00 61.44 92 LEU A O 1
ATOM 731 N N . PRO A 1 93 ? -21.648 17.747 15.513 1.00 57.34 93 PRO A N 1
ATOM 732 C CA . PRO A 1 93 ? -22.791 18.040 16.354 1.00 57.34 93 PRO A CA 1
ATOM 733 C C . PRO A 1 93 ? -23.613 19.129 15.658 1.00 57.34 93 PRO A C 1
ATOM 735 O O . PRO A 1 93 ? -23.229 20.293 15.636 1.00 57.34 93 PRO A O 1
ATOM 738 N N . ASN A 1 94 ? -24.751 18.770 15.062 1.00 55.91 94 ASN A N 1
ATOM 739 C CA . ASN A 1 94 ? -25.706 19.788 14.624 1.00 55.91 94 ASN A CA 1
ATOM 740 C C . ASN A 1 94 ? -26.189 20.580 15.851 1.00 55.91 94 ASN A C 1
ATOM 742 O O . ASN A 1 94 ? -26.231 20.038 16.956 1.00 55.91 94 ASN A O 1
ATOM 746 N N . ASN A 1 95 ? -26.679 21.806 15.646 1.00 56.31 95 ASN A N 1
ATOM 747 C CA . ASN A 1 95 ? -27.261 22.676 16.689 1.00 56.31 95 ASN A CA 1
ATOM 748 C C . ASN A 1 95 ? -28.440 22.036 17.469 1.00 56.31 95 ASN A C 1
ATOM 750 O O . ASN A 1 95 ? -28.945 22.611 18.428 1.00 56.31 95 ASN A O 1
ATOM 754 N N . LEU A 1 96 ? -28.883 20.850 17.035 1.00 53.44 96 LEU A N 1
ATOM 755 C CA . LEU A 1 96 ? -29.933 20.011 17.607 1.00 53.44 96 LEU A CA 1
ATOM 756 C C . LEU A 1 96 ? -29.403 18.741 18.303 1.00 53.44 96 LEU A C 1
ATOM 758 O O . LEU A 1 96 ? -30.224 17.956 18.779 1.00 53.44 96 LEU A O 1
ATOM 762 N N . CYS A 1 97 ? -28.084 18.481 18.355 1.00 53.22 97 CYS A N 1
ATOM 763 C CA . CYS A 1 97 ? -27.540 17.358 19.130 1.00 53.22 97 CYS A CA 1
ATOM 764 C C . CYS A 1 97 ? -27.746 17.662 20.612 1.00 53.22 97 CYS A C 1
ATOM 766 O O . CYS A 1 97 ? -26.899 18.225 21.299 1.00 53.22 97 CYS A O 1
ATOM 768 N N . LYS A 1 98 ? -28.922 17.276 21.101 1.00 53.88 98 LYS A N 1
ATOM 769 C CA . LYS A 1 98 ? -29.190 17.094 22.517 1.00 53.88 98 LYS A CA 1
ATOM 770 C C . LYS A 1 98 ? -28.151 16.079 22.971 1.00 53.88 98 LYS A C 1
ATOM 772 O O . LYS A 1 98 ? -28.210 14.948 22.489 1.00 53.88 98 LYS A O 1
ATOM 777 N N . VAL A 1 99 ? -27.185 16.486 23.794 1.00 55.44 99 VAL A N 1
ATOM 778 C CA . VAL A 1 99 ? -26.132 15.635 24.377 1.00 55.44 99 VAL A CA 1
ATOM 779 C C . VAL A 1 99 ? -26.805 14.556 25.231 1.00 55.44 99 VAL A C 1
ATOM 781 O O . VAL A 1 99 ? -26.925 14.640 26.443 1.00 55.44 99 VAL A O 1
ATOM 784 N N . SER A 1 100 ? -27.366 13.574 24.551 1.00 62.53 100 SER A N 1
ATOM 785 C CA . SER A 1 100 ? -28.239 12.528 25.050 1.00 62.53 100 SER A CA 1
ATOM 786 C C . SER A 1 100 ? -27.676 11.220 24.526 1.00 62.53 100 SER A C 1
ATOM 788 O O . SER A 1 100 ? -27.034 11.192 23.473 1.00 62.53 100 SER A O 1
ATOM 790 N N . ARG A 1 101 ? -27.917 10.116 25.235 1.00 59.19 101 ARG A N 1
ATOM 791 C CA . ARG A 1 101 ? -27.400 8.794 24.838 1.00 59.19 101 ARG A CA 1
ATOM 792 C C . ARG A 1 101 ? -27.870 8.348 23.443 1.00 59.19 101 ARG A C 1
ATOM 794 O O . ARG A 1 101 ? -27.256 7.466 22.859 1.00 59.19 101 ARG A O 1
ATOM 801 N N . SER A 1 102 ? -28.917 8.972 22.896 1.00 62.94 102 SER A N 1
ATOM 802 C CA . SER A 1 102 ? -29.416 8.741 21.538 1.00 62.94 102 SER A CA 1
ATOM 803 C C . SER A 1 102 ? -28.789 9.646 20.464 1.00 62.94 102 SER A C 1
ATOM 805 O O . SER A 1 102 ? -29.015 9.404 19.278 1.00 62.94 102 SER A O 1
ATOM 807 N N . CYS A 1 103 ? -27.986 10.665 20.814 1.00 66.56 103 CYS A N 1
ATOM 808 C CA . CYS A 1 103 ? -27.292 11.474 19.805 1.00 66.56 103 CYS A CA 1
ATOM 809 C C . CYS A 1 103 ? -26.192 10.646 19.125 1.00 66.56 103 CYS A C 1
ATOM 811 O O . CYS A 1 103 ? -25.347 10.039 19.784 1.00 66.56 103 CYS A O 1
ATOM 813 N N . ARG A 1 104 ? -26.156 10.684 17.784 1.00 71.19 104 ARG A N 1
ATOM 814 C CA . ARG A 1 104 ? -25.141 9.996 16.962 1.00 71.19 104 ARG A CA 1
ATOM 815 C C . ARG A 1 104 ? -23.706 10.338 17.371 1.00 71.19 104 ARG A C 1
ATOM 817 O O . ARG A 1 104 ? -22.841 9.474 17.324 1.00 71.19 104 ARG A O 1
ATOM 824 N N . TYR A 1 105 ? -23.472 11.576 17.796 1.00 70.75 105 TYR A N 1
ATOM 825 C CA . TYR A 1 105 ? -22.179 12.026 18.305 1.00 70.75 105 TYR A CA 1
ATOM 826 C C . TYR A 1 105 ? -21.811 11.369 19.634 1.00 70.75 105 TYR A C 1
ATOM 828 O O . TYR A 1 105 ? -20.729 10.810 19.768 1.00 70.75 105 TYR A O 1
ATOM 836 N N . THR A 1 106 ? -22.737 11.368 20.594 1.00 71.38 106 THR A N 1
ATOM 837 C CA . THR A 1 106 ? -22.548 10.720 21.895 1.00 71.38 106 THR A CA 1
ATOM 838 C C . THR A 1 106 ? -22.316 9.219 21.739 1.00 71.38 106 THR A C 1
ATOM 840 O O . THR A 1 106 ? -21.410 8.685 22.369 1.00 71.38 106 THR A O 1
ATOM 843 N N . LYS A 1 107 ? -23.067 8.553 20.852 1.00 75.44 107 LYS A N 1
ATOM 844 C CA . LYS A 1 107 ? -22.856 7.137 20.526 1.00 75.44 107 LYS A CA 1
ATOM 845 C C . LYS A 1 107 ? -21.457 6.883 19.953 1.00 75.44 107 LYS A C 1
ATOM 847 O O . LYS A 1 107 ? -20.740 6.049 20.483 1.00 75.44 107 LYS A O 1
ATOM 852 N N . TRP A 1 108 ? -21.032 7.671 18.962 1.00 76.88 108 TRP A N 1
ATOM 853 C CA . TRP A 1 108 ? -19.690 7.566 18.376 1.00 76.88 108 TRP A CA 1
ATOM 854 C C . TRP A 1 108 ? -18.568 7.744 19.414 1.00 76.88 108 TRP A C 1
ATOM 856 O O . TRP A 1 108 ? -17.580 7.014 19.385 1.00 76.88 108 TRP A O 1
ATOM 866 N N . VAL A 1 109 ? -18.716 8.690 20.352 1.00 71.81 109 VAL A N 1
ATOM 867 C CA . VAL A 1 109 ? -17.739 8.902 21.436 1.00 71.81 109 VAL A CA 1
ATOM 868 C C . VAL A 1 109 ? -17.650 7.676 22.347 1.00 71.81 109 VAL A C 1
ATOM 870 O O . VAL A 1 109 ? -16.546 7.274 22.704 1.00 71.81 109 VAL A O 1
ATOM 873 N N 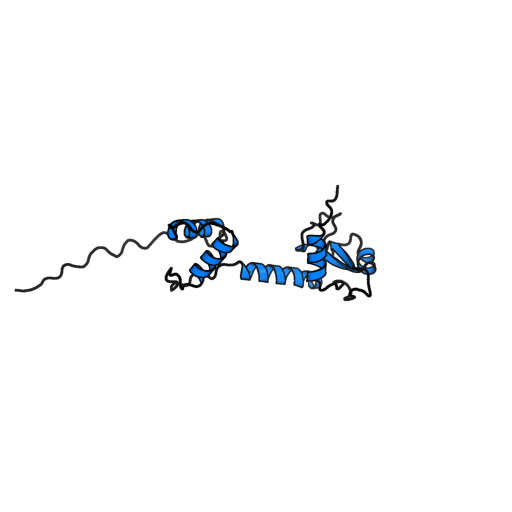. LEU A 1 110 ? -18.789 7.078 22.709 1.00 73.81 110 LEU A N 1
ATOM 874 C CA . LEU A 1 110 ? -18.824 5.893 23.569 1.00 73.81 110 LEU A CA 1
ATOM 875 C C . LEU A 1 110 ? -18.217 4.670 22.885 1.00 73.81 110 LEU A C 1
ATOM 877 O O . LEU A 1 110 ? -17.363 4.025 23.487 1.00 73.81 110 LEU A O 1
ATOM 881 N N . ASP A 1 111 ? -18.568 4.426 21.621 1.00 76.19 111 ASP A N 1
ATOM 882 C CA . ASP A 1 111 ? -17.989 3.343 20.819 1.00 76.19 111 ASP A CA 1
ATOM 883 C C . ASP A 1 111 ? -16.454 3.492 20.733 1.00 76.19 111 ASP A C 1
ATOM 885 O O . ASP A 1 111 ? -15.715 2.519 20.845 1.00 76.19 111 ASP A O 1
ATOM 889 N N . LYS A 1 112 ? -15.937 4.727 20.616 1.00 73.12 112 LYS A N 1
ATOM 890 C CA . LYS A 1 112 ? -14.485 4.985 20.591 1.00 73.12 112 LYS A CA 1
ATOM 891 C C . LYS A 1 112 ? -13.783 4.821 21.934 1.00 73.12 112 LYS A C 1
ATOM 893 O O . LYS A 1 112 ? -12.620 4.424 21.949 1.00 73.12 112 LYS A O 1
ATOM 898 N N . ILE A 1 113 ? -14.443 5.148 23.042 1.00 70.00 113 ILE A N 1
ATOM 899 C CA . ILE A 1 113 ? -13.916 4.896 24.392 1.00 70.00 113 ILE A CA 1
ATOM 900 C C . ILE A 1 113 ? -13.777 3.385 24.616 1.00 70.00 113 ILE A C 1
ATOM 902 O O . ILE A 1 113 ? -12.741 2.944 25.118 1.00 70.00 113 ILE A O 1
ATOM 906 N N . ASP A 1 114 ? -14.775 2.617 24.172 1.00 72.19 114 ASP A N 1
ATOM 907 C CA . ASP A 1 114 ? -14.796 1.154 24.244 1.00 72.19 114 ASP A CA 1
ATOM 908 C C . ASP A 1 114 ? -13.717 0.514 23.353 1.00 72.19 114 ASP A C 1
ATOM 910 O O . ASP A 1 114 ? -12.897 -0.262 23.840 1.00 72.19 114 ASP A O 1
ATOM 914 N N . GLU A 1 115 ? -13.595 0.940 22.087 1.00 71.62 115 GLU A N 1
ATOM 915 C CA . GLU A 1 115 ? -12.510 0.508 21.183 1.00 71.62 115 GLU A CA 1
ATOM 916 C C . GLU A 1 115 ? -11.105 0.767 21.762 1.00 71.62 115 GLU A C 1
ATOM 918 O O . GLU A 1 115 ? -10.164 0.021 21.490 1.00 71.62 115 GLU A O 1
ATOM 923 N N . MET A 1 116 ? -10.939 1.844 22.537 1.00 72.00 116 MET A N 1
ATOM 924 C CA . MET A 1 116 ? -9.669 2.200 23.178 1.00 72.00 116 MET A CA 1
ATOM 925 C C . MET A 1 116 ? -9.418 1.451 24.493 1.00 72.00 116 MET A C 1
ATOM 927 O O . MET A 1 116 ? -8.370 1.656 25.107 1.00 72.00 116 MET A O 1
ATOM 931 N N . GLY A 1 117 ? -10.356 0.612 24.945 1.00 66.19 117 GLY A N 1
ATOM 932 C CA . GLY A 1 117 ? -10.261 -0.112 26.213 1.00 66.19 117 GLY A CA 1
ATOM 933 C C . GLY A 1 117 ? -10.222 0.808 27.438 1.00 66.19 117 GLY A C 1
ATOM 934 O O . GLY A 1 117 ? -9.705 0.424 28.489 1.00 66.19 117 GLY A O 1
ATOM 935 N N . LEU A 1 118 ? -10.721 2.043 27.317 1.00 64.94 118 LEU A N 1
ATOM 936 C CA . LEU A 1 118 ? -10.750 3.003 28.416 1.00 64.94 118 LEU A CA 1
ATOM 937 C C . LEU A 1 118 ? -11.989 2.734 29.277 1.00 64.94 118 LEU A C 1
ATOM 939 O O . LEU A 1 118 ? -13.116 2.819 28.798 1.00 64.94 118 LEU A O 1
ATOM 943 N N . LYS A 1 119 ? -11.803 2.433 30.569 1.00 53.91 119 LYS A N 1
ATOM 944 C CA . LYS A 1 119 ? -12.930 2.216 31.491 1.00 53.91 119 LYS A CA 1
ATOM 945 C C . LYS A 1 119 ? -13.773 3.492 31.592 1.00 53.91 119 LYS A C 1
ATOM 947 O O . LYS A 1 119 ? -13.287 4.525 32.055 1.00 53.91 119 LYS A O 1
ATOM 952 N N . SER A 1 120 ? -15.041 3.419 31.193 1.00 50.34 120 SER A N 1
ATOM 953 C CA . SER A 1 120 ? -16.002 4.514 31.333 1.00 50.34 120 SER A CA 1
ATOM 954 C C . SER A 1 120 ? -16.334 4.740 32.815 1.00 50.34 120 SER A C 1
ATOM 956 O O . SER A 1 120 ? -17.206 4.080 33.378 1.00 50.34 120 SER A O 1
ATOM 958 N N . GLY A 1 121 ? -15.606 5.646 33.472 1.00 49.72 121 GLY A N 1
ATOM 959 C CA . GLY A 1 121 ? -15.940 6.129 34.813 1.00 49.72 121 GLY A CA 1
ATOM 960 C C . GLY A 1 121 ? -17.170 7.058 34.818 1.00 49.72 121 GLY A C 1
ATOM 961 O O . GLY A 1 121 ? -17.560 7.574 33.769 1.00 49.72 121 GLY A O 1
ATOM 962 N N . PRO A 1 122 ? -17.783 7.316 35.988 1.00 47.19 122 PRO A N 1
ATOM 963 C CA . PRO A 1 122 ? -19.098 7.962 36.114 1.00 47.19 122 PRO A CA 1
ATOM 964 C C . PRO A 1 122 ? -19.171 9.445 35.697 1.00 47.19 122 PRO A C 1
ATOM 966 O O . PRO A 1 122 ? -20.264 9.994 35.592 1.00 47.19 122 PRO A O 1
ATOM 969 N N . THR A 1 123 ? -18.055 10.120 35.413 1.00 48.12 123 THR A N 1
ATOM 970 C CA . THR A 1 123 ? -18.044 11.537 35.000 1.00 48.12 123 THR A CA 1
ATOM 971 C C . THR A 1 123 ? -17.996 11.682 33.478 1.00 48.12 123 THR A C 1
ATOM 973 O O . THR A 1 123 ? -17.044 12.191 32.884 1.00 48.12 123 THR A O 1
ATOM 976 N N . PHE A 1 124 ? -19.096 11.250 32.860 1.00 48.06 124 PHE A N 1
ATOM 977 C CA . PHE A 1 124 ? -19.409 11.308 31.426 1.00 48.06 124 PHE A CA 1
ATOM 978 C C . PHE A 1 124 ? -19.088 12.668 30.766 1.00 48.06 124 PHE A C 1
ATOM 980 O O . PHE A 1 124 ? -18.666 12.725 29.614 1.00 48.06 124 PHE A O 1
ATOM 987 N N . GLU A 1 125 ? -19.227 13.773 31.505 1.00 48.84 125 GLU A N 1
ATOM 988 C CA . GLU A 1 125 ? -19.102 15.133 30.967 1.00 48.84 125 GLU A CA 1
ATOM 989 C C . GLU A 1 125 ? -17.660 15.657 30.915 1.00 48.84 125 GLU A C 1
ATOM 991 O O . GLU A 1 125 ? -17.300 16.371 29.983 1.00 48.84 125 GLU A O 1
ATOM 996 N N . LYS A 1 126 ? -16.785 15.276 31.856 1.00 47.53 126 LYS A N 1
ATOM 997 C CA . LYS A 1 126 ? -15.411 15.818 31.908 1.00 47.53 126 LYS A CA 1
ATOM 998 C C . LYS A 1 126 ? -14.443 15.070 30.982 1.00 47.53 126 LYS A C 1
ATOM 1000 O O . LYS A 1 126 ? -13.537 15.687 30.424 1.00 47.53 126 LYS A O 1
ATOM 1005 N N . GLY A 1 127 ? -14.657 13.767 30.771 1.00 44.44 127 GLY A N 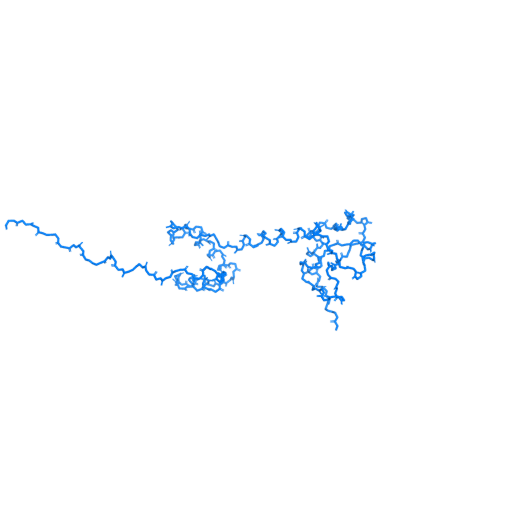1
ATOM 1006 C CA . GLY A 1 127 ? -13.802 12.927 29.918 1.00 44.44 127 GLY A CA 1
ATOM 1007 C C . GLY A 1 127 ? -14.042 13.118 28.416 1.00 44.44 127 GLY A C 1
ATOM 1008 O O . GLY A 1 127 ? -13.088 13.237 27.646 1.00 44.44 127 GLY A O 1
ATOM 1009 N N . ALA A 1 128 ? -15.309 13.226 28.001 1.00 51.03 128 ALA A N 1
ATOM 1010 C CA . ALA A 1 128 ? -15.669 13.449 26.601 1.00 51.03 128 ALA A CA 1
ATOM 1011 C C . ALA A 1 128 ? -15.189 14.825 26.103 1.00 51.03 128 ALA A C 1
ATOM 1013 O O . ALA A 1 128 ? -14.606 14.919 25.027 1.00 51.03 128 ALA A O 1
ATOM 1014 N N . ILE A 1 129 ? -15.325 15.880 26.917 1.00 50.97 129 ILE A N 1
ATOM 1015 C CA . ILE A 1 129 ? -14.837 17.233 26.590 1.00 50.97 129 ILE A CA 1
ATOM 1016 C C . ILE A 1 129 ? -13.305 17.266 26.433 1.00 50.97 129 ILE A C 1
ATOM 1018 O O . ILE A 1 129 ? -12.786 17.975 25.569 1.00 50.97 129 ILE A O 1
ATOM 1022 N N . LEU A 1 130 ? -12.561 16.483 27.224 1.00 47.31 130 LEU A N 1
ATOM 1023 C CA . LEU A 1 130 ? -11.098 16.425 27.141 1.00 47.31 130 LEU A CA 1
ATOM 1024 C C . LEU A 1 130 ? -10.613 15.705 25.870 1.00 47.31 130 LEU A C 1
ATOM 1026 O O . LEU A 1 130 ? -9.692 16.187 25.207 1.00 47.31 130 LEU A O 1
ATOM 1030 N N . LEU A 1 131 ? -11.269 14.604 25.481 1.00 49.28 131 LEU A N 1
ATOM 1031 C CA . LEU A 1 131 ? -10.981 13.889 24.228 1.00 49.28 131 LEU A CA 1
ATOM 1032 C C . LEU A 1 131 ? -11.238 14.763 22.990 1.00 49.28 131 LEU A C 1
ATOM 1034 O O . LEU A 1 131 ? -10.461 14.727 22.032 1.00 49.28 131 LEU A O 1
ATOM 1038 N N . LEU A 1 132 ? -12.270 15.608 23.038 1.00 53.16 132 LEU A N 1
ATOM 1039 C CA . LEU A 1 132 ? -12.599 16.559 21.974 1.00 53.16 132 LEU A CA 1
ATOM 1040 C C . LEU A 1 132 ? -11.573 17.690 21.839 1.00 53.16 132 LEU A C 1
ATOM 1042 O O . LEU A 1 132 ? -11.238 18.084 20.723 1.00 53.16 13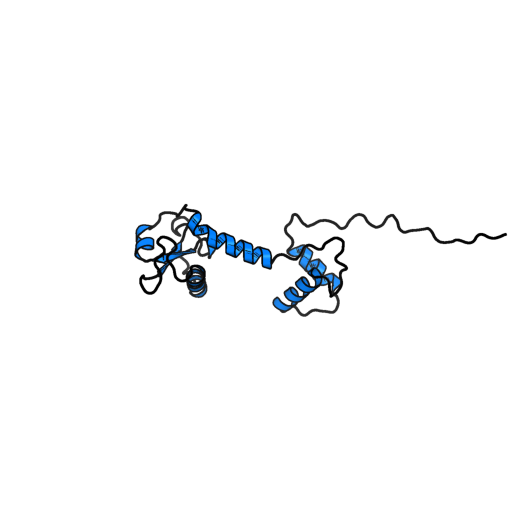2 LEU A O 1
ATOM 1046 N N . LYS A 1 133 ? -10.991 18.162 22.948 1.00 50.94 133 LYS A N 1
ATOM 1047 C CA . LYS A 1 133 ? -9.953 19.210 22.929 1.00 50.94 133 LYS A CA 1
ATOM 1048 C C . LYS A 1 133 ? -8.606 18.731 22.365 1.00 50.94 133 LYS A C 1
ATOM 1050 O O . LYS A 1 133 ? -7.855 19.538 21.811 1.00 50.94 133 LYS A O 1
ATOM 1055 N N . LEU A 1 134 ? -8.293 17.437 22.479 1.00 48.22 134 LEU A N 1
ATOM 1056 C CA . LEU A 1 134 ? -6.974 16.893 22.128 1.00 48.22 134 LEU A CA 1
ATOM 1057 C C . LEU A 1 134 ? -6.866 16.333 20.698 1.00 48.22 134 LEU A C 1
ATOM 1059 O O . LEU A 1 134 ? -5.754 16.291 20.174 1.00 48.22 134 LEU A O 1
ATOM 1063 N N . LYS A 1 135 ? -7.975 15.943 20.048 1.00 48.53 135 LYS A N 1
ATOM 1064 C CA . LYS A 1 135 ? -7.957 15.339 18.695 1.00 48.53 135 LYS A CA 1
ATOM 1065 C C . LYS A 1 135 ? -8.693 16.117 17.597 1.00 48.53 135 LYS A C 1
ATOM 1067 O O . LYS A 1 135 ? -8.594 15.723 16.438 1.00 48.53 135 LYS A O 1
ATOM 1072 N N . ALA A 1 136 ? -9.389 17.210 17.915 1.00 42.66 136 ALA A N 1
ATOM 1073 C CA . ALA A 1 136 ? -9.976 18.069 16.885 1.00 42.66 136 ALA A CA 1
ATOM 1074 C C . ALA A 1 136 ? -8.877 18.788 16.067 1.00 42.66 136 ALA A C 1
ATOM 1076 O O . ALA A 1 136 ? -7.881 19.240 16.654 1.00 42.66 136 ALA A O 1
ATOM 1077 N N . PRO A 1 137 ? -9.028 18.920 14.731 1.00 38.72 137 PRO A N 1
ATOM 1078 C CA . PRO A 1 137 ? -8.139 19.752 13.925 1.00 38.72 137 PRO A CA 1
ATOM 1079 C C . PRO A 1 137 ? -8.114 21.176 14.496 1.00 38.72 137 PRO A C 1
ATOM 1081 O O . PRO A 1 137 ? -9.128 21.683 14.976 1.00 38.72 137 PRO A O 1
ATOM 1084 N N . LYS A 1 138 ? -6.945 21.836 14.474 1.00 38.72 138 LYS A N 1
ATOM 1085 C CA . LYS A 1 138 ? -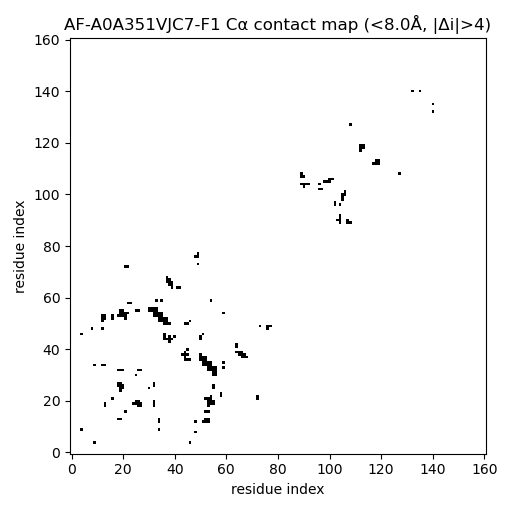6.739 23.154 15.116 1.00 38.72 138 LYS A CA 1
ATOM 1086 C C . LYS A 1 138 ? -7.786 24.208 14.710 1.00 38.72 138 LYS A C 1
ATOM 1088 O O . LYS A 1 138 ? -8.048 25.106 15.502 1.00 38.72 138 LYS A O 1
ATOM 1093 N N . SER A 1 139 ? -8.391 24.077 13.528 1.00 39.59 139 SER A N 1
ATOM 1094 C CA . SER A 1 139 ? -9.441 24.955 12.997 1.00 39.59 139 SER A CA 1
ATOM 1095 C C . SER A 1 139 ? -10.801 24.857 13.704 1.00 39.59 139 SER A C 1
ATOM 1097 O O . SER A 1 139 ? -11.621 25.745 13.519 1.00 39.59 139 SER A O 1
ATOM 1099 N N . GLU A 1 140 ? -11.055 23.823 14.514 1.00 41.56 140 GLU A N 1
ATOM 1100 C CA . GLU A 1 140 ? -12.334 23.605 15.221 1.00 41.56 140 GLU A CA 1
ATOM 1101 C C . GLU A 1 140 ? -12.249 23.881 16.736 1.00 41.56 140 GLU A C 1
ATOM 1103 O O . GLU A 1 140 ? -13.174 23.594 17.493 1.00 41.56 140 GLU A O 1
ATOM 1108 N N . ARG A 1 141 ? -11.150 24.481 17.214 1.00 42.22 141 ARG A N 1
ATOM 1109 C CA . ARG A 1 141 ? -11.018 24.940 18.609 1.00 42.22 141 ARG A CA 1
ATOM 1110 C C . ARG A 1 141 ? -11.747 26.283 18.826 1.00 42.22 141 ARG A C 1
ATOM 1112 O O . ARG A 1 141 ? -11.108 27.299 19.068 1.00 42.22 141 ARG A O 1
ATOM 1119 N N . TYR A 1 142 ? -13.076 26.299 18.728 1.00 32.66 142 TYR A N 1
ATOM 1120 C CA . TYR A 1 142 ? -13.969 27.429 19.068 1.00 32.66 142 TYR A CA 1
ATOM 1121 C C . TYR A 1 142 ? -15.362 26.812 19.361 1.00 32.66 142 TYR A C 1
ATOM 1123 O O . TYR A 1 142 ? -15.766 25.922 18.629 1.00 32.66 142 TYR A O 1
ATOM 1131 N N . VAL A 1 143 ? -16.155 27.110 20.400 1.00 34.53 143 VAL A N 1
ATOM 1132 C CA . VAL A 1 143 ? -16.520 28.384 21.036 1.00 34.53 143 VAL A CA 1
ATOM 1133 C C . VAL A 1 143 ? -16.974 28.088 22.474 1.00 34.53 143 VAL A C 1
ATOM 1135 O O . VAL A 1 143 ? -17.917 27.328 22.675 1.00 34.53 143 VAL A O 1
ATOM 1138 N N . GLU A 1 144 ? -16.375 28.724 23.476 1.00 36.09 144 GLU A N 1
ATOM 1139 C CA . GLU A 1 144 ? -16.987 28.830 24.808 1.00 36.09 144 GLU A CA 1
ATOM 1140 C C . GLU A 1 144 ? -16.786 30.260 25.317 1.00 36.09 144 GLU A C 1
ATOM 1142 O O . GLU A 1 144 ? -16.051 30.542 26.254 1.00 36.09 144 GLU A O 1
ATOM 1147 N N . SER A 1 145 ? -17.393 31.216 24.618 1.00 37.56 145 SER A N 1
ATOM 1148 C CA . SER A 1 145 ? -17.704 32.523 25.184 1.00 37.56 145 SER A CA 1
ATOM 1149 C C . SER A 1 145 ? -18.946 33.065 24.480 1.00 37.56 145 SER A C 1
ATOM 1151 O O . SER A 1 145 ? -19.097 32.915 23.272 1.00 37.56 145 SER A O 1
ATOM 1153 N N . ARG A 1 146 ? -19.839 33.692 25.251 1.00 39.00 146 ARG A N 1
ATOM 1154 C CA . ARG A 1 146 ? -21.142 34.266 24.853 1.00 39.00 146 ARG A CA 1
ATOM 1155 C C . ARG A 1 146 ? -22.333 33.303 24.848 1.00 39.00 146 ARG A C 1
ATOM 1157 O O . ARG A 1 146 ? -22.926 33.025 23.814 1.00 39.00 146 ARG A O 1
ATOM 1164 N N . ARG A 1 147 ? -22.778 32.924 26.047 1.00 40.03 147 ARG A N 1
ATOM 1165 C CA . ARG A 1 147 ? -24.213 32.829 26.389 1.00 40.03 147 ARG A CA 1
ATOM 1166 C C . ARG A 1 147 ? -24.375 32.803 27.909 1.00 40.03 147 ARG A C 1
ATOM 1168 O O . ARG A 1 147 ? -24.685 31.780 28.497 1.00 40.03 147 ARG A O 1
ATOM 1175 N N . ASN A 1 148 ? -24.113 33.939 28.555 1.00 35.47 148 ASN A N 1
ATOM 1176 C CA . ASN A 1 148 ? -24.552 34.140 29.937 1.00 35.47 148 ASN A CA 1
ATOM 1177 C C . ASN A 1 148 ? -24.766 35.624 30.271 1.00 35.47 148 ASN A C 1
ATOM 1179 O O . ASN A 1 148 ? -24.200 36.154 31.219 1.00 35.47 148 ASN A O 1
ATOM 1183 N N . SER A 1 149 ? -25.570 36.320 29.463 1.00 41.34 149 SER A N 1
ATOM 1184 C CA . SER A 1 149 ? -25.976 37.699 29.773 1.00 41.34 149 SER A CA 1
ATOM 1185 C C . SER A 1 149 ? -27.465 37.995 29.582 1.00 41.34 149 SER A C 1
ATOM 1187 O O . SER A 1 149 ? -27.838 39.154 29.694 1.00 41.34 149 SER A O 1
ATOM 1189 N N . HIS A 1 150 ? -28.338 37.012 29.321 1.00 37.50 150 HIS A N 1
ATOM 1190 C CA . HIS A 1 150 ? -29.758 37.285 29.013 1.00 37.50 150 HIS A CA 1
ATOM 1191 C C . HIS A 1 150 ? -30.775 36.370 29.724 1.00 37.50 150 HIS A C 1
ATOM 1193 O O . HIS A 1 150 ? -31.846 36.118 29.188 1.00 37.50 150 HIS A O 1
ATOM 1199 N N . LEU A 1 151 ? -30.479 35.884 30.937 1.00 40.41 151 LEU A N 1
ATOM 1200 C CA . LEU A 1 151 ? -31.462 35.170 31.776 1.00 40.41 151 LEU A CA 1
ATOM 1201 C C . LEU A 1 151 ? -31.274 35.455 33.283 1.00 40.41 151 LEU A C 1
ATOM 1203 O O . LEU A 1 151 ? -31.057 34.553 34.082 1.00 40.41 151 LEU A O 1
ATOM 1207 N N . ARG A 1 152 ? -31.349 36.732 33.669 1.00 35.59 152 ARG A N 1
ATOM 1208 C CA . ARG A 1 152 ? -31.764 37.252 34.992 1.00 35.59 152 ARG A CA 1
ATOM 1209 C C . ARG A 1 152 ? -32.321 38.644 34.656 1.00 35.59 152 ARG A C 1
ATOM 1211 O O . ARG A 1 152 ? -31.584 39.417 34.069 1.00 35.59 152 ARG A O 1
ATOM 1218 N N . SER A 1 153 ? -33.577 39.038 34.813 1.00 38.31 153 SER A N 1
ATOM 1219 C CA . SER A 1 153 ? -34.617 38.721 35.784 1.00 38.31 153 SER A CA 1
ATOM 1220 C C . SER A 1 153 ? -35.953 39.248 35.224 1.00 38.31 153 SER A C 1
ATOM 1222 O O . SER A 1 153 ? -36.129 40.451 35.056 1.00 38.31 153 SER A O 1
ATOM 1224 N N . ARG A 1 154 ? -36.918 38.369 34.942 1.00 37.66 154 ARG A N 1
ATOM 1225 C CA . ARG A 1 154 ? -38.341 38.736 34.830 1.00 37.66 154 ARG A CA 1
ATOM 1226 C C . ARG A 1 154 ? -39.180 37.598 35.399 1.00 37.66 154 ARG A C 1
ATOM 1228 O O . ARG A 1 154 ? -39.475 36.632 34.706 1.00 37.66 154 ARG A O 1
ATOM 1235 N N . SER A 1 155 ? -39.492 37.706 36.685 1.00 35.03 155 SER A N 1
ATOM 1236 C CA . SER A 1 155 ? -40.655 37.081 37.325 1.00 35.03 155 SER A CA 1
ATOM 1237 C C . SER A 1 155 ? -40.752 37.559 38.773 1.00 35.03 155 SER A C 1
ATOM 1239 O O . SER A 1 155 ? -40.176 36.978 39.679 1.00 35.03 155 SER A O 1
ATOM 1241 N N . THR A 1 156 ? -41.491 38.641 38.989 1.00 38.28 156 THR A N 1
ATOM 1242 C CA . THR A 1 156 ? -42.563 38.641 39.991 1.00 38.28 156 THR A CA 1
ATOM 1243 C C . THR A 1 156 ? -43.692 39.484 39.414 1.00 38.28 156 THR A C 1
ATOM 1245 O O . THR A 1 156 ? -43.604 40.699 39.281 1.00 38.28 156 THR A O 1
ATOM 1248 N N . ASP A 1 157 ? -44.706 38.768 38.951 1.00 39.69 157 ASP A N 1
ATOM 1249 C CA . ASP A 1 157 ? -46.024 39.260 38.593 1.00 39.69 157 ASP A CA 1
ATOM 1250 C C . ASP A 1 157 ? -46.885 39.167 39.856 1.00 39.69 157 ASP A C 1
ATOM 1252 O O . ASP A 1 157 ? -46.983 38.074 40.415 1.00 39.69 157 ASP A O 1
ATOM 1256 N N . LYS A 1 158 ? -47.443 40.292 40.316 1.00 41.38 158 LYS A N 1
ATOM 1257 C CA . LYS A 1 158 ? -48.715 40.381 41.056 1.00 41.38 158 LYS A CA 1
ATOM 1258 C C . LYS A 1 158 ? -49.259 41.805 40.923 1.00 41.38 158 LYS A C 1
ATOM 1260 O O . LYS A 1 158 ? -48.922 42.683 41.711 1.00 41.38 158 LYS A O 1
ATOM 1265 N N . GLY A 1 159 ? -50.123 42.027 39.938 1.00 36.59 159 GLY A N 1
ATOM 1266 C CA . GLY A 1 159 ? -51.182 43.027 40.076 1.00 36.59 159 GLY A CA 1
ATOM 1267 C C . GLY A 1 159 ? -52.320 42.471 40.939 1.00 36.59 159 GLY A C 1
ATOM 1268 O O . GLY A 1 159 ? -52.560 41.264 40.892 1.00 36.59 159 GLY A O 1
ATOM 1269 N N . ARG A 1 160 ? -53.000 43.334 41.713 1.00 36.72 160 ARG A N 1
ATOM 1270 C CA . ARG A 1 160 ? -54.473 43.492 41.787 1.00 36.72 160 ARG A CA 1
ATOM 1271 C C . ARG A 1 160 ? -54.875 44.331 43.017 1.00 36.72 160 ARG A C 1
ATOM 1273 O O . ARG A 1 160 ? -54.592 43.910 44.131 1.00 36.72 160 ARG A O 1
ATOM 1280 N N . GLN A 1 161 ? -55.624 45.403 42.719 1.00 41.00 161 GLN A N 1
ATOM 1281 C CA . GLN A 1 161 ? -56.455 46.280 43.572 1.00 41.00 161 GLN A CA 1
ATOM 1282 C C . GLN A 1 161 ? -55.750 47.247 44.522 1.00 41.00 161 GLN A C 1
ATOM 1284 O O . GLN A 1 161 ? -55.034 46.799 45.436 1.00 41.00 161 GLN A O 1
#

Foldseek 3Di:
DDDDQDPVLFVVQCVLQVQAALPPGDHPPVFDKGKAFLQHVVNVTDSDSLRIHIHGPVVRVVCDNPHHPPCVSSVSVVVVVVVVVVVVDQDDCDPPQPCDCPRSRVVVLVVVCVVVVNPDDPCSPPVSVVVCVPPDDPVPPDDDDDDDDPPDDDDDDDDDD

Radius of gyration: 26.49 Å; Cα contacts (8 Å, |Δi|>4): 129; chains: 1; bounding box: 78×63×60 Å

Solvent-accessible surface area (backbone atoms only — not comparable to full-atom values): 10329 Å² total; per-residue (Å²): 132,87,79,78,79,50,67,70,57,50,50,49,38,33,59,74,44,67,46,25,14,67,84,78,66,55,35,64,85,87,43,61,74,42,79,41,48,38,44,22,61,95,79,73,32,59,91,48,73,84,31,42,40,26,25,28,56,71,57,48,64,69,47,60,82,51,62,64,79,65,56,80,66,51,45,65,55,55,51,52,50,52,50,52,49,59,71,69,48,78,64,80,76,53,103,76,58,56,97,38,86,83,24,70,46,53,41,53,54,51,55,51,37,56,76,67,72,50,82,87,60,96,58,66,70,66,55,54,55,51,56,53,72,74,70,54,62,82,92,63,81,74,83,94,78,90,88,84,86,86,88,82,87,91,86,87,87,80,88,84,136

Nearest PDB structures (foldseek):
  6ghc-assembly1_A  TM=7.033E-01  e=3.692E-04  Escherichia coli K-12
  5zmm-assembly1_E  TM=6.594E-01  e=1.826E-03  Streptomyces coelicolor A3(2)
  5zmm-assembly1_B  TM=6.655E-01  e=3.461E-03  Streptomyces coelicolor A3(2)
  4h9d-assembly1_A  TM=7.182E-01  e=8.471E-03  Geobacter metallireducens GS-15
  8d2p-assembly1_A  TM=5.317E-01  e=2.212E-03  Acidothermus cellulolyticus 11B

Secondary structure (DSSP, 8-state):
-PPPPPHHHHHHHHHHTTTB-TTT--BTTTS-EEEEESS-GGGT---SGGGEEEEEHHHHHHHTT-----GGGTHHHHHHHHHHHHHHSPPP--TT--SSTTSHHHHHHHHHHHHTT----S-HHHHHHHHHHHHS-GGG-----S-SSS-S---------